Protein AF-A0A497LYQ6-F1 (afdb_monomer_lite)

Structure (mmCIF, N/CA/C/O backbone):
data_AF-A0A497LYQ6-F1
#
_entry.id   AF-A0A497LYQ6-F1
#
loop_
_atom_site.group_PDB
_atom_site.id
_atom_site.type_symbol
_atom_site.label_atom_id
_atom_site.label_alt_id
_atom_site.label_comp_id
_atom_site.label_asym_id
_atom_site.label_entity_id
_atom_site.label_seq_id
_atom_site.pdbx_PDB_ins_code
_atom_site.Cartn_x
_atom_site.Cartn_y
_atom_site.Cartn_z
_atom_site.occupancy
_atom_site.B_iso_or_equiv
_atom_site.auth_seq_id
_atom_site.auth_comp_id
_atom_site.auth_asym_id
_atom_site.auth_atom_id
_atom_site.pdbx_PDB_model_num
ATOM 1 N N . GLU A 1 1 ? 28.931 -5.271 -30.118 1.00 70.31 1 GLU A N 1
ATOM 2 C CA . GLU A 1 1 ? 27.675 -4.510 -30.297 1.00 70.31 1 GLU A CA 1
ATOM 3 C C . GLU A 1 1 ? 26.910 -4.499 -28.975 1.00 70.31 1 GLU A C 1
ATOM 5 O O . GLU A 1 1 ? 27.069 -5.450 -28.216 1.00 70.31 1 GLU A O 1
ATOM 10 N N . LYS A 1 2 ? 26.161 -3.439 -28.647 1.00 85.75 2 LYS A N 1
ATOM 11 C CA . LYS A 1 2 ? 25.306 -3.379 -27.446 1.00 85.75 2 LYS A CA 1
ATOM 12 C C . LYS A 1 2 ? 23.879 -3.059 -27.879 1.00 85.75 2 LYS A C 1
ATOM 14 O O . LYS A 1 2 ? 23.693 -2.204 -28.737 1.00 85.75 2 LYS A O 1
ATOM 19 N N . ILE A 1 3 ? 22.905 -3.722 -27.267 1.00 88.31 3 ILE A N 1
ATOM 20 C CA . ILE A 1 3 ? 21.475 -3.496 -27.492 1.00 88.31 3 ILE A CA 1
ATOM 21 C C . ILE A 1 3 ? 20.908 -2.811 -26.246 1.00 88.31 3 ILE A C 1
ATOM 23 O O . ILE A 1 3 ? 21.278 -3.178 -25.130 1.00 88.31 3 ILE A O 1
ATOM 27 N N . VAL A 1 4 ? 20.036 -1.819 -26.429 1.00 90.06 4 VAL A N 1
ATOM 28 C CA . VAL A 1 4 ? 19.300 -1.168 -25.335 1.00 90.06 4 VAL A CA 1
ATOM 29 C C . VAL A 1 4 ? 17.887 -1.737 -25.306 1.00 90.06 4 VAL A C 1
ATOM 31 O O . VAL A 1 4 ? 17.192 -1.705 -26.318 1.00 90.06 4 VAL A O 1
ATOM 34 N N . ILE A 1 5 ? 17.474 -2.254 -24.150 1.00 90.88 5 ILE A N 1
ATOM 35 C CA . ILE A 1 5 ? 16.124 -2.770 -23.908 1.00 90.88 5 ILE A CA 1
ATOM 36 C C . ILE A 1 5 ? 15.515 -1.947 -22.776 1.00 90.88 5 ILE A C 1
ATOM 38 O O . ILE A 1 5 ? 16.045 -1.934 -21.665 1.00 90.88 5 ILE A O 1
ATOM 42 N N . THR A 1 6 ? 14.402 -1.274 -23.051 1.00 92.56 6 THR A N 1
ATOM 43 C CA . THR A 1 6 ? 13.629 -0.568 -22.024 1.00 92.56 6 THR A CA 1
ATOM 44 C C . THR A 1 6 ? 12.704 -1.561 -21.326 1.00 92.56 6 THR A C 1
ATOM 46 O O . THR A 1 6 ? 11.827 -2.142 -21.962 1.00 92.56 6 THR A O 1
ATOM 49 N N . GLY A 1 7 ? 12.914 -1.777 -20.028 1.00 91.12 7 GLY A N 1
ATOM 50 C CA . GLY A 1 7 ? 12.062 -2.633 -19.201 1.00 91.12 7 GLY A CA 1
ATOM 51 C C . GLY A 1 7 ? 10.886 -1.882 -18.574 1.00 91.12 7 GLY A C 1
ATOM 52 O O . GLY A 1 7 ? 10.889 -0.654 -18.484 1.00 91.12 7 GLY A O 1
ATOM 53 N N . ALA A 1 8 ? 9.898 -2.640 -18.101 1.00 91.00 8 ALA A N 1
ATOM 54 C CA . ALA A 1 8 ? 8.849 -2.120 -17.231 1.00 91.00 8 ALA A CA 1
ATOM 55 C C . ALA A 1 8 ? 9.400 -1.839 -15.814 1.00 91.00 8 ALA A C 1
ATOM 57 O O . ALA A 1 8 ? 10.374 -2.477 -15.397 1.00 91.00 8 ALA A O 1
ATOM 58 N N . PRO A 1 9 ? 8.794 -0.910 -15.054 1.00 89.81 9 PRO A N 1
ATOM 59 C CA . PRO A 1 9 ? 9.186 -0.658 -13.673 1.00 89.81 9 PRO A CA 1
ATOM 60 C C . PRO A 1 9 ? 8.903 -1.870 -12.774 1.00 89.81 9 PRO A C 1
ATOM 62 O O . PRO A 1 9 ? 7.908 -2.574 -12.944 1.00 89.81 9 PRO A O 1
ATOM 65 N N . ILE A 1 10 ? 9.754 -2.075 -11.767 1.00 92.19 10 ILE A N 1
ATOM 66 C CA . ILE A 1 10 ? 9.527 -3.067 -10.710 1.00 92.19 10 ILE A CA 1
ATOM 67 C C . ILE A 1 10 ? 8.616 -2.425 -9.660 1.00 92.19 10 ILE A C 1
ATOM 69 O O . ILE A 1 10 ? 9.054 -1.560 -8.901 1.00 92.19 10 ILE A O 1
ATOM 73 N N . LEU A 1 11 ? 7.345 -2.829 -9.638 1.00 92.06 11 LEU A N 1
ATOM 74 C CA . LEU A 1 11 ? 6.340 -2.348 -8.690 1.00 92.06 11 LEU A CA 1
ATOM 75 C C . LEU A 1 11 ? 5.854 -3.496 -7.807 1.00 92.06 11 LEU A C 1
ATOM 77 O O . LEU A 1 11 ? 5.428 -4.536 -8.305 1.00 92.06 11 LEU A O 1
ATOM 81 N N . TYR A 1 12 ? 5.887 -3.282 -6.493 1.00 94.62 12 TYR A N 1
ATOM 82 C CA . TYR A 1 12 ? 5.316 -4.211 -5.523 1.00 94.62 12 TYR A CA 1
ATOM 83 C C . TYR A 1 12 ? 3.835 -3.904 -5.295 1.00 94.62 12 TYR A C 1
ATOM 85 O O . TYR A 1 12 ? 3.454 -2.748 -5.110 1.00 94.62 12 TYR A O 1
ATOM 93 N N . GLY A 1 13 ? 3.012 -4.952 -5.292 1.00 95.25 13 GLY A N 1
ATOM 94 C CA . GLY A 1 13 ? 1.585 -4.888 -4.988 1.00 95.25 13 GLY A CA 1
ATOM 95 C C . GLY A 1 13 ? 1.248 -5.659 -3.714 1.00 95.25 13 GLY A C 1
ATOM 96 O O . GLY A 1 13 ? 1.891 -6.657 -3.394 1.00 95.25 13 GLY A O 1
ATOM 97 N N . VAL A 1 14 ? 0.217 -5.205 -3.006 1.00 97.00 14 VAL A N 1
ATOM 98 C CA . VAL A 1 14 ? -0.366 -5.875 -1.836 1.00 97.00 14 VAL A CA 1
ATOM 99 C C . VAL A 1 14 ? -1.886 -5.904 -1.989 1.00 97.00 14 VAL A C 1
ATOM 101 O O . VAL A 1 14 ? -2.463 -5.023 -2.627 1.00 97.00 14 VAL A O 1
ATOM 104 N N . THR A 1 15 ? -2.552 -6.903 -1.414 1.00 97.69 15 THR A N 1
ATOM 105 C CA . THR A 1 15 ? -4.017 -6.975 -1.390 1.00 97.69 15 THR A CA 1
ATOM 106 C C . THR A 1 15 ? -4.510 -7.726 -0.156 1.00 97.69 15 THR A C 1
ATOM 108 O O . THR A 1 15 ? -3.744 -8.461 0.466 1.00 97.69 15 THR A O 1
ATOM 111 N N . ILE A 1 16 ? -5.792 -7.563 0.171 1.00 97.94 16 ILE A N 1
ATOM 112 C CA . ILE A 1 16 ? -6.504 -8.398 1.142 1.00 97.94 16 ILE A CA 1
ATOM 113 C C . ILE A 1 16 ? -7.311 -9.426 0.336 1.00 97.94 16 ILE A C 1
ATOM 115 O O . ILE A 1 16 ? -8.187 -9.029 -0.441 1.00 97.94 16 ILE A O 1
ATOM 119 N N . PRO A 1 17 ? -7.034 -10.736 0.463 1.00 97.38 17 PRO A N 1
ATOM 120 C CA . PRO A 1 17 ? -7.831 -11.764 -0.195 1.00 97.38 17 PRO A CA 1
ATOM 121 C C . PRO A 1 17 ? -9.309 -11.672 0.194 1.00 97.38 17 PRO A C 1
ATOM 123 O O . PRO A 1 17 ? -9.646 -11.396 1.342 1.00 97.38 17 PRO A O 1
ATOM 126 N N . LYS A 1 18 ? -10.208 -11.976 -0.749 1.00 96.31 18 LYS A N 1
ATOM 127 C CA . LYS A 1 18 ? -11.666 -11.923 -0.514 1.00 96.31 18 LYS A CA 1
ATOM 128 C C . LYS A 1 18 ? -12.147 -12.856 0.605 1.00 96.31 18 LYS A C 1
ATOM 130 O O . LYS A 1 18 ? -13.237 -12.660 1.123 1.00 96.31 18 LYS A O 1
ATOM 135 N N . ASN A 1 19 ?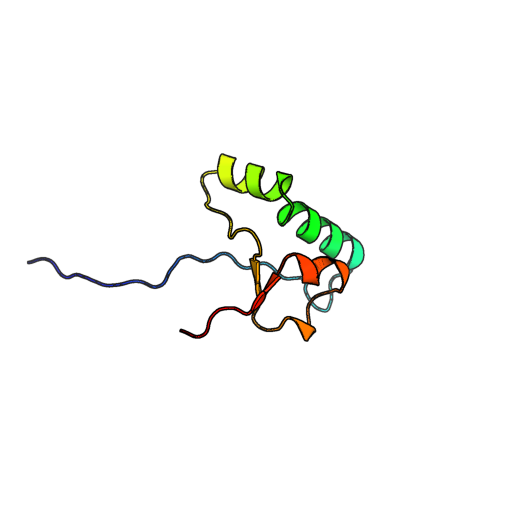 -11.366 -13.884 0.917 1.00 97.50 19 ASN A N 1
ATOM 136 C CA . ASN A 1 19 ? -11.637 -14.891 1.935 1.00 97.50 19 ASN A CA 1
ATOM 137 C C . ASN A 1 19 ? -10.681 -14.782 3.135 1.00 97.50 19 ASN A C 1
ATOM 139 O O . ASN A 1 19 ? -10.456 -15.785 3.807 1.00 97.50 19 ASN A O 1
ATOM 143 N N . ALA A 1 20 ? -10.067 -13.617 3.367 1.00 98.06 20 ALA A N 1
ATOM 144 C CA . ALA A 1 20 ? -9.256 -13.407 4.560 1.00 98.06 20 ALA A CA 1
ATOM 145 C C . ALA A 1 20 ? -10.110 -13.634 5.820 1.00 98.06 20 ALA A C 1
ATOM 147 O O . ALA A 1 20 ? -11.199 -13.080 5.939 1.00 98.06 20 ALA A O 1
ATOM 148 N N . GLU A 1 21 ? -9.615 -14.454 6.747 1.00 98.38 21 GLU A N 1
ATOM 149 C CA . GLU A 1 21 ? -10.321 -14.785 7.996 1.00 98.38 21 GLU A CA 1
ATOM 150 C C . GLU A 1 21 ? -10.377 -13.590 8.963 1.00 98.38 21 GLU A C 1
ATOM 152 O O . GLU A 1 21 ? -11.309 -13.466 9.753 1.00 98.38 21 GLU A O 1
ATOM 157 N N . HIS A 1 22 ? -9.396 -12.693 8.846 1.00 98.25 22 HIS A N 1
ATOM 158 C CA . HIS A 1 22 ? -9.138 -11.554 9.728 1.00 98.25 22 HIS A CA 1
ATOM 159 C C . HIS A 1 22 ? -9.017 -10.272 8.891 1.00 98.25 22 HIS A C 1
ATOM 161 O O . HIS A 1 22 ? -7.921 -9.764 8.641 1.00 98.25 22 HIS A O 1
ATOM 167 N N . VAL A 1 23 ? -10.143 -9.823 8.321 1.00 97.62 23 VAL A N 1
ATOM 168 C CA . VAL A 1 23 ? -10.172 -8.689 7.375 1.00 97.62 23 VAL A CA 1
ATOM 169 C C . VAL A 1 23 ? -9.791 -7.381 8.062 1.00 97.62 23 VAL A C 1
ATOM 171 O O . VAL A 1 23 ? -9.017 -6.612 7.494 1.00 97.62 23 VAL A O 1
ATOM 174 N N . ASP A 1 24 ? -10.293 -7.143 9.271 1.00 98.06 24 ASP A N 1
ATOM 175 C CA . ASP A 1 24 ? -10.073 -5.889 9.995 1.00 98.06 24 ASP A CA 1
ATOM 176 C C . ASP A 1 24 ? -8.592 -5.738 10.380 1.00 98.06 24 ASP A C 1
ATOM 178 O O . ASP A 1 24 ? -7.976 -4.699 10.139 1.00 98.06 24 ASP A O 1
ATOM 182 N N . GLU A 1 25 ? -7.960 -6.817 10.844 1.00 98.56 25 GLU A N 1
ATOM 183 C CA . GLU A 1 25 ? -6.530 -6.850 11.152 1.00 98.56 25 GLU A CA 1
ATOM 184 C C . GLU A 1 25 ? -5.668 -6.696 9.890 1.00 98.56 25 GLU A C 1
ATOM 186 O O . GLU A 1 25 ? -4.614 -6.054 9.919 1.00 98.56 25 GLU A O 1
ATOM 191 N N . ALA A 1 26 ? -6.112 -7.248 8.755 1.00 98.56 26 ALA A N 1
ATOM 192 C CA . ALA A 1 26 ? -5.442 -7.048 7.472 1.00 98.56 26 ALA A CA 1
ATOM 193 C C . ALA A 1 26 ? -5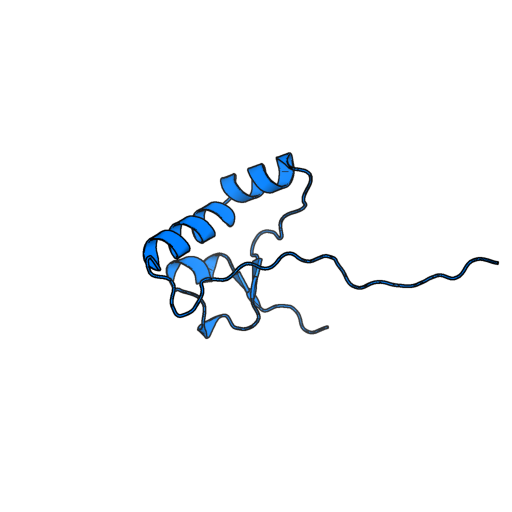.527 -5.583 7.005 1.00 98.56 26 ALA A C 1
ATOM 195 O O . ALA A 1 26 ? -4.552 -5.051 6.463 1.00 98.56 26 ALA A O 1
ATOM 196 N N . VAL A 1 27 ? -6.660 -4.914 7.242 1.00 98.38 27 VAL A N 1
ATOM 197 C CA . VAL A 1 27 ? -6.819 -3.473 6.998 1.00 98.38 27 VAL A CA 1
ATOM 198 C C . VAL A 1 27 ? -5.861 -2.676 7.877 1.00 98.38 27 VAL A C 1
ATOM 200 O O . VAL A 1 27 ? -5.131 -1.831 7.352 1.00 98.38 27 VAL A O 1
ATOM 203 N N . ASP A 1 28 ? -5.792 -2.973 9.175 1.00 98.50 28 ASP A N 1
ATOM 204 C CA . ASP A 1 28 ? -4.883 -2.298 10.108 1.00 98.50 28 ASP A CA 1
ATOM 205 C C . ASP A 1 28 ? -3.412 -2.484 9.721 1.00 98.50 28 ASP A C 1
ATOM 207 O O . ASP A 1 28 ? -2.636 -1.521 9.718 1.00 98.50 28 ASP A O 1
ATOM 211 N N . PHE A 1 29 ? -3.030 -3.693 9.303 1.00 98.56 29 PHE A N 1
ATOM 212 C CA . PHE A 1 29 ? -1.682 -3.977 8.821 1.00 98.56 29 PHE A CA 1
ATOM 213 C C . PHE A 1 29 ? -1.324 -3.135 7.590 1.00 98.56 29 PHE A C 1
ATOM 215 O O . PHE A 1 29 ? -0.281 -2.476 7.563 1.00 98.56 29 PHE A O 1
ATOM 222 N N . ILE A 1 30 ? -2.193 -3.106 6.573 1.00 98.12 30 ILE A N 1
ATOM 223 C CA . ILE A 1 30 ? -1.947 -2.316 5.357 1.00 98.12 30 ILE A CA 1
ATOM 224 C C . ILE A 1 30 ? -1.937 -0.820 5.679 1.00 98.12 30 ILE A C 1
ATOM 226 O O . ILE A 1 30 ? -1.093 -0.088 5.160 1.00 98.12 30 ILE A O 1
ATOM 230 N N . LYS A 1 31 ? -2.815 -0.352 6.570 1.00 98.12 31 LYS A N 1
ATOM 231 C CA . LYS A 1 31 ? -2.836 1.043 7.024 1.00 98.12 31 LYS A CA 1
ATOM 232 C C . LYS A 1 31 ? -1.518 1.438 7.682 1.00 98.12 31 LYS A C 1
ATOM 234 O O . LYS A 1 31 ? -0.978 2.501 7.371 1.00 98.12 31 LYS A O 1
ATOM 239 N N . PHE A 1 32 ? -0.973 0.583 8.549 1.00 98.31 32 PHE A N 1
ATOM 240 C CA . PHE A 1 32 ? 0.343 0.791 9.151 1.00 98.31 32 PHE A CA 1
ATOM 241 C C . PHE A 1 32 ? 1.447 0.796 8.090 1.00 98.31 32 PHE A C 1
ATOM 243 O O . PHE A 1 32 ? 2.250 1.730 8.052 1.00 98.31 32 PHE A O 1
ATOM 250 N N . MET A 1 33 ? 1.454 -0.180 7.182 1.00 97.81 33 MET A N 1
ATOM 251 C CA . MET A 1 33 ? 2.434 -0.264 6.096 1.00 97.81 33 MET A CA 1
ATOM 252 C C . MET A 1 33 ? 2.438 1.002 5.216 1.00 97.81 33 MET A C 1
ATOM 254 O O . MET A 1 33 ? 3.500 1.497 4.841 1.00 97.81 33 MET A O 1
ATOM 258 N N . LEU A 1 34 ? 1.259 1.568 4.929 1.00 97.06 34 LEU A N 1
ATOM 259 C CA . LEU A 1 34 ? 1.078 2.801 4.151 1.00 97.06 34 LEU A CA 1
ATOM 260 C C . LEU A 1 34 ? 1.226 4.091 4.977 1.00 97.06 34 LEU A C 1
ATOM 262 O O . LEU A 1 34 ? 1.133 5.191 4.426 1.00 97.06 34 LEU A O 1
ATOM 266 N N . SER A 1 35 ? 1.444 4.001 6.286 1.00 96.62 35 SER A N 1
ATOM 267 C CA . SER A 1 35 ? 1.690 5.161 7.143 1.00 96.62 35 SER A CA 1
ATOM 268 C C . SER A 1 35 ? 3.091 5.747 6.915 1.00 96.62 35 SER A C 1
ATOM 270 O O . SER A 1 35 ? 3.894 5.234 6.134 1.00 96.62 35 SER A O 1
ATOM 272 N N . LYS A 1 36 ? 3.409 6.858 7.592 1.00 96.00 36 LYS A N 1
ATOM 273 C CA . LYS A 1 36 ? 4.770 7.414 7.573 1.00 96.00 36 LYS A CA 1
ATOM 274 C C . LYS A 1 36 ? 5.788 6.405 8.116 1.00 96.00 36 LYS A C 1
ATOM 276 O O . LYS A 1 36 ? 6.827 6.224 7.493 1.00 96.00 36 LYS A O 1
ATOM 281 N N . ASP A 1 37 ? 5.462 5.733 9.215 1.00 97.31 37 ASP A N 1
ATOM 282 C CA . ASP A 1 37 ? 6.379 4.813 9.889 1.00 97.31 37 ASP A CA 1
ATOM 283 C C . ASP A 1 37 ? 6.616 3.554 9.048 1.00 97.31 37 ASP A C 1
ATOM 285 O O . ASP A 1 37 ? 7.762 3.167 8.829 1.00 97.31 37 ASP A O 1
ATOM 289 N N . GLY A 1 38 ? 5.554 2.988 8.466 1.00 97.25 38 GLY A N 1
ATOM 290 C CA . GLY A 1 38 ? 5.664 1.858 7.539 1.00 97.25 38 GLY A CA 1
ATOM 291 C C . GLY A 1 38 ? 6.519 2.181 6.309 1.00 97.25 38 GLY A C 1
ATOM 292 O O . GLY A 1 38 ? 7.407 1.412 5.942 1.00 97.25 38 GLY A O 1
ATOM 293 N N . ARG A 1 39 ? 6.336 3.367 5.711 1.00 96.75 39 ARG A N 1
ATOM 294 C CA . ARG A 1 39 ? 7.179 3.822 4.591 1.00 96.75 39 ARG A CA 1
ATOM 295 C C . ARG A 1 39 ? 8.635 4.057 4.988 1.00 96.75 39 ARG A C 1
ATOM 297 O O . ARG A 1 39 ? 9.520 3.789 4.175 1.00 96.75 39 ARG A O 1
ATOM 304 N N . ASN A 1 40 ? 8.899 4.542 6.200 1.00 97.44 40 ASN A N 1
ATOM 305 C CA . ASN A 1 40 ? 10.269 4.709 6.686 1.00 97.44 40 ASN A CA 1
ATOM 306 C C . ASN A 1 40 ? 10.976 3.355 6.791 1.00 97.44 40 ASN A C 1
ATOM 308 O O . ASN A 1 40 ? 12.078 3.229 6.275 1.00 97.44 40 ASN A O 1
ATOM 312 N N . ILE A 1 41 ? 10.308 2.327 7.328 1.00 98.19 41 ILE A N 1
ATOM 313 C CA . ILE A 1 41 ? 10.855 0.961 7.389 1.00 98.19 41 ILE A CA 1
ATOM 314 C C . ILE A 1 41 ? 11.200 0.449 5.983 1.00 98.19 41 ILE A C 1
ATOM 316 O O . ILE A 1 41 ? 12.307 -0.028 5.753 1.00 98.19 41 ILE A O 1
ATOM 320 N N . ILE A 1 42 ? 10.289 0.598 5.012 1.00 97.00 42 ILE A N 1
ATOM 321 C CA . ILE A 1 42 ? 10.536 0.194 3.613 1.00 97.00 42 ILE A CA 1
ATOM 322 C C . ILE A 1 42 ? 11.770 0.918 3.039 1.00 97.00 42 ILE A C 1
ATOM 324 O O . ILE A 1 42 ? 12.597 0.296 2.370 1.00 97.00 42 ILE A O 1
ATOM 328 N N . THR A 1 43 ? 11.917 2.209 3.353 1.00 97.25 43 THR A N 1
ATOM 329 C CA . THR A 1 43 ? 13.061 3.039 2.940 1.00 97.25 43 THR A CA 1
ATOM 330 C C . THR A 1 43 ? 14.368 2.574 3.583 1.00 97.25 43 THR A C 1
ATOM 332 O O . THR A 1 43 ? 15.377 2.433 2.895 1.00 97.25 43 THR A O 1
ATOM 335 N N . GLU A 1 44 ? 14.358 2.278 4.882 1.00 98.25 44 GLU A N 1
ATOM 336 C CA . GLU A 1 44 ? 15.506 1.742 5.626 1.00 98.25 44 GLU A CA 1
ATOM 337 C C . GLU A 1 44 ? 15.925 0.356 5.117 1.00 98.25 44 GLU A C 1
ATOM 339 O O . GLU A 1 44 ? 17.112 0.034 5.096 1.00 98.25 44 GLU A O 1
ATOM 344 N N . CYS A 1 45 ? 14.974 -0.438 4.614 1.00 97.44 45 CYS A N 1
ATOM 345 C CA . CYS A 1 45 ? 15.235 -1.701 3.921 1.00 97.44 45 CYS A CA 1
ATOM 346 C C . CYS A 1 45 ? 15.735 -1.532 2.471 1.00 97.44 45 CYS A C 1
ATOM 348 O O . CYS A 1 45 ? 15.885 -2.526 1.758 1.00 97.44 45 CYS A O 1
ATOM 350 N N . GLY A 1 46 ? 15.994 -0.304 2.012 1.00 96.94 46 GLY A N 1
ATOM 351 C CA . GLY A 1 46 ? 16.565 -0.019 0.693 1.00 96.94 46 GLY A CA 1
ATOM 352 C C . GLY A 1 46 ? 15.562 -0.040 -0.461 1.00 96.94 46 GLY A C 1
ATOM 353 O O . GLY A 1 46 ? 15.970 -0.078 -1.622 1.00 96.94 46 GLY A O 1
ATOM 354 N N . GLN A 1 47 ? 14.259 -0.020 -0.172 1.00 96.19 47 GLN A N 1
ATOM 355 C CA . GLN A 1 47 ? 13.215 0.094 -1.189 1.00 96.19 47 GLN A CA 1
ATOM 356 C C . GLN A 1 47 ? 12.619 1.498 -1.199 1.00 96.19 47 GLN A C 1
ATOM 358 O O . GLN A 1 47 ? 12.441 2.117 -0.159 1.00 96.19 47 GLN A O 1
ATOM 363 N N . ASN A 1 48 ? 12.251 1.993 -2.379 1.00 95.12 48 ASN A N 1
ATOM 364 C CA . ASN A 1 48 ? 11.606 3.298 -2.516 1.00 95.12 48 ASN A CA 1
ATOM 365 C C . ASN A 1 48 ? 10.077 3.130 -2.468 1.00 95.12 48 ASN A C 1
ATOM 367 O O . ASN A 1 48 ? 9.496 2.692 -3.466 1.00 95.12 48 ASN A O 1
ATOM 371 N N . PRO A 1 49 ? 9.398 3.460 -1.351 1.00 95.50 49 PRO A N 1
ATOM 372 C CA . PRO A 1 49 ? 7.949 3.350 -1.276 1.00 95.50 49 PRO A CA 1
ATOM 373 C C . PRO A 1 49 ? 7.261 4.400 -2.152 1.00 95.50 49 PRO A C 1
ATOM 375 O O . PRO A 1 49 ? 7.709 5.542 -2.278 1.00 95.50 49 PRO A O 1
ATOM 378 N N . ILE A 1 50 ? 6.100 4.041 -2.696 1.00 93.56 50 ILE A N 1
ATOM 379 C CA . ILE A 1 50 ? 5.243 4.990 -3.411 1.00 93.56 50 ILE A CA 1
ATOM 380 C C . ILE A 1 50 ? 4.617 5.950 -2.392 1.00 93.56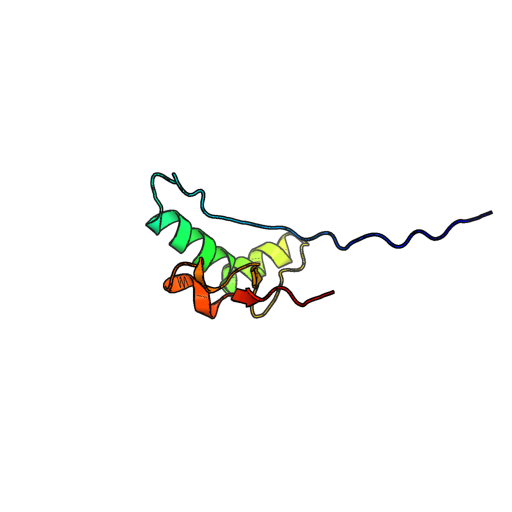 50 ILE A C 1
ATOM 382 O O . ILE A 1 50 ? 3.967 5.533 -1.433 1.00 93.56 50 ILE A O 1
ATOM 386 N N . SER A 1 51 ? 4.819 7.250 -2.597 1.00 90.88 51 SER A N 1
ATOM 387 C CA . SER A 1 51 ? 4.433 8.314 -1.666 1.00 90.88 51 SER A CA 1
ATOM 388 C C . SER A 1 51 ? 3.847 9.512 -2.434 1.00 90.88 51 SER A C 1
ATOM 390 O O . SER A 1 51 ? 4.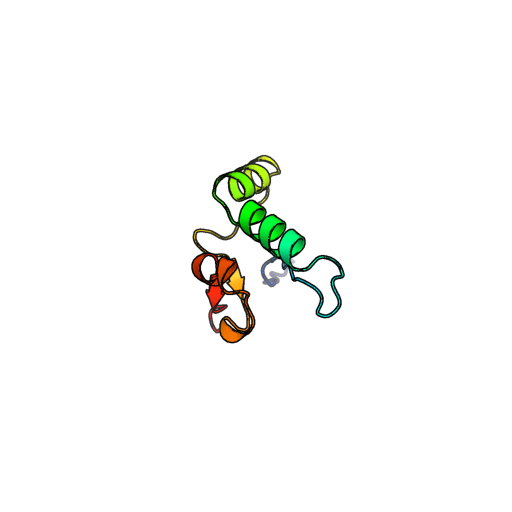253 9.747 -3.575 1.00 90.88 51 SER A O 1
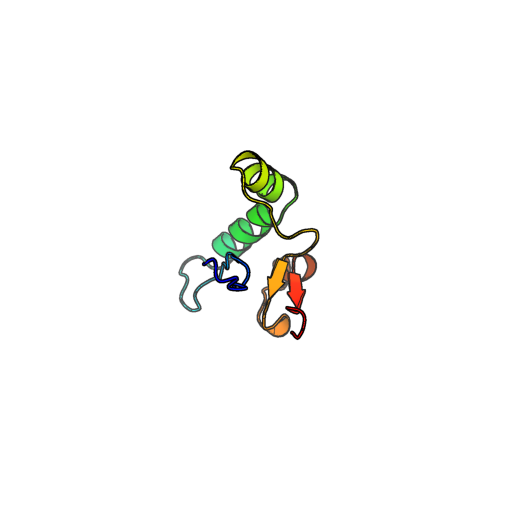ATOM 392 N N . PRO A 1 52 ? 2.880 10.272 -1.877 1.00 90.88 52 PRO A N 1
ATOM 393 C CA . PRO A 1 52 ? 2.251 10.102 -0.559 1.00 90.88 52 PRO A CA 1
ATOM 394 C C . PRO A 1 52 ? 1.153 9.029 -0.511 1.00 90.88 52 PRO A C 1
ATOM 396 O O . PRO A 1 52 ? 0.759 8.623 0.578 1.00 90.88 52 PRO A O 1
ATOM 399 N N . LYS A 1 53 ? 0.663 8.574 -1.670 1.00 95.44 53 LYS A N 1
ATOM 400 C CA . LYS A 1 53 ? -0.414 7.581 -1.793 1.00 95.44 53 LYS A CA 1
ATOM 401 C C . LYS A 1 53 ? 0.006 6.442 -2.719 1.00 95.44 53 LYS A C 1
ATOM 403 O O . LYS A 1 53 ? 0.576 6.715 -3.778 1.00 95.44 53 LYS A O 1
ATOM 408 N N . ALA A 1 54 ? -0.292 5.204 -2.335 1.00 96.31 54 ALA A N 1
ATOM 409 C CA . ALA A 1 54 ? -0.060 4.021 -3.164 1.00 96.31 54 ALA A CA 1
ATOM 410 C C . ALA A 1 54 ? -1.024 3.980 -4.360 1.00 96.31 54 ALA A C 1
ATOM 412 O O . ALA A 1 54 ? -2.052 4.655 -4.356 1.00 96.31 54 ALA A O 1
ATOM 413 N N . TYR A 1 55 ? -0.697 3.201 -5.388 1.00 96.38 55 TYR A N 1
ATOM 414 C CA . TYR A 1 55 ? -1.592 3.008 -6.528 1.00 96.38 55 TYR A CA 1
ATOM 415 C C . TYR A 1 55 ? -2.616 1.900 -6.263 1.00 96.38 55 TYR A C 1
ATOM 417 O O . TYR A 1 55 ? -2.319 0.925 -5.577 1.00 96.38 55 TYR A O 1
ATOM 425 N N . THR A 1 56 ? -3.803 2.038 -6.847 1.00 96.00 56 THR A N 1
ATOM 426 C CA . THR A 1 56 ? -4.823 0.987 -6.938 1.00 96.00 56 THR A CA 1
ATOM 427 C C . THR A 1 56 ? -5.471 1.017 -8.320 1.00 96.00 56 THR A C 1
ATOM 429 O O . THR A 1 56 ? -5.582 2.075 -8.940 1.00 96.00 56 THR A O 1
ATOM 432 N N . ASP A 1 57 ? -5.871 -0.151 -8.803 1.00 94.06 57 ASP A N 1
ATOM 433 C CA . ASP A 1 57 ? -6.657 -0.340 -10.020 1.00 94.06 57 ASP A CA 1
ATOM 434 C C . ASP A 1 57 ? -8.113 0.121 -9.850 1.00 94.06 57 ASP A C 1
ATOM 436 O O . ASP A 1 57 ? -8.710 0.614 -10.802 1.00 94.06 57 ASP A O 1
ATOM 440 N N . ASP A 1 58 ? -8.675 0.010 -8.641 1.00 95.00 58 ASP A N 1
ATOM 441 C CA . ASP A 1 58 ? -10.066 0.369 -8.368 1.00 95.00 58 ASP A CA 1
ATOM 442 C C . ASP A 1 58 ? -10.270 0.877 -6.929 1.00 95.00 58 ASP A C 1
ATOM 444 O O . ASP A 1 58 ? -10.431 0.111 -5.976 1.00 95.00 58 ASP A O 1
ATOM 448 N N . VAL A 1 59 ? -10.351 2.205 -6.781 1.00 95.38 59 VAL A N 1
ATOM 449 C CA . VAL A 1 59 ? -10.588 2.883 -5.491 1.00 95.38 59 VAL A CA 1
ATOM 450 C C . VAL A 1 59 ? -11.926 2.474 -4.856 1.00 95.38 59 VAL A C 1
ATOM 452 O O . VA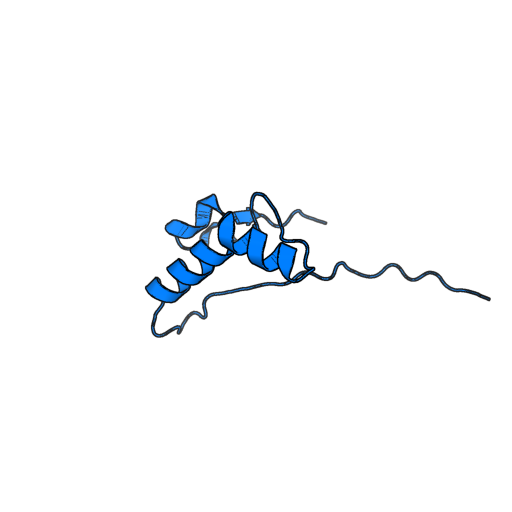L A 1 59 ? -12.058 2.504 -3.630 1.00 95.38 59 VAL A O 1
ATOM 455 N N . SER A 1 60 ? -12.928 2.072 -5.648 1.00 95.38 60 SER A N 1
ATOM 456 C CA . SER A 1 60 ? -14.246 1.686 -5.124 1.00 95.38 60 SER A CA 1
ATOM 457 C C . SER A 1 60 ? -14.207 0.377 -4.332 1.00 95.38 60 SER A C 1
ATOM 459 O O . SER A 1 60 ? -15.044 0.165 -3.454 1.00 95.38 60 SER A O 1
ATOM 461 N N . ARG A 1 61 ? -13.201 -0.466 -4.593 1.00 95.50 61 ARG A N 1
ATOM 462 C CA . ARG A 1 61 ? -12.999 -1.772 -3.951 1.00 95.50 61 ARG A CA 1
ATOM 463 C C . ARG A 1 61 ? -12.081 -1.719 -2.732 1.00 95.50 61 ARG A C 1
ATOM 465 O O . ARG A 1 61 ? -11.842 -2.754 -2.112 1.00 95.50 61 ARG A O 1
ATOM 472 N N . ILE A 1 62 ? -11.574 -0.538 -2.389 1.00 97.25 62 ILE A N 1
ATOM 473 C CA . ILE A 1 62 ? -10.706 -0.325 -1.232 1.00 97.25 62 ILE A CA 1
ATOM 474 C C . ILE A 1 62 ? -11.556 -0.063 0.027 1.00 97.25 62 ILE A C 1
ATOM 476 O O . ILE A 1 62 ? -12.475 0.764 -0.032 1.00 97.25 62 ILE A O 1
ATOM 480 N N . PRO A 1 63 ? -11.253 -0.721 1.169 1.00 97.06 63 PRO A N 1
ATOM 481 C CA . PRO A 1 63 ? -11.870 -0.425 2.463 1.00 97.06 63 PRO A CA 1
ATOM 482 C C . PRO A 1 63 ? -11.813 1.064 2.807 1.00 97.06 63 PRO A C 1
ATOM 484 O O . PRO A 1 63 ? -10.852 1.758 2.463 1.00 97.06 63 PRO A O 1
ATOM 487 N N . GLN A 1 64 ? -12.848 1.578 3.473 1.00 97.00 64 GLN A N 1
ATOM 488 C CA . GLN A 1 64 ? -13.016 3.017 3.689 1.00 97.00 64 GLN A CA 1
ATOM 489 C C . GLN A 1 64 ? -11.833 3.635 4.453 1.00 97.00 64 GLN A C 1
ATOM 491 O O . GLN A 1 64 ? -11.419 4.752 4.150 1.00 97.00 64 GLN A O 1
ATOM 496 N N . GLU A 1 65 ? -11.245 2.876 5.372 1.00 97.00 65 GLU A N 1
ATOM 497 C CA . GLU A 1 65 ? -10.094 3.205 6.214 1.00 97.00 65 GLU A CA 1
ATOM 498 C C . GLU A 1 65 ? -8.801 3.410 5.413 1.00 97.00 65 GLU A C 1
ATOM 500 O O . GLU A 1 65 ? -7.878 4.075 5.887 1.00 97.00 65 GLU A O 1
ATOM 505 N N . LEU A 1 66 ? -8.727 2.837 4.206 1.00 97.56 66 LEU A N 1
ATOM 506 C CA . LEU A 1 66 ? -7.549 2.857 3.339 1.00 97.56 66 LEU A CA 1
ATOM 507 C C . LEU A 1 66 ? -7.682 3.829 2.160 1.00 97.56 66 LEU A C 1
ATOM 509 O O . LEU A 1 66 ? -6.677 4.132 1.517 1.00 97.56 66 LEU A O 1
ATOM 513 N N . LYS A 1 67 ? -8.881 4.357 1.875 1.00 96.56 67 LYS A N 1
ATOM 514 C CA . LYS A 1 67 ? -9.122 5.226 0.704 1.00 96.56 67 LYS A CA 1
ATOM 515 C C . LYS A 1 67 ? -8.249 6.482 0.689 1.00 96.56 67 LYS A C 1
ATOM 517 O O . LYS A 1 67 ? -7.810 6.912 -0.375 1.00 96.56 67 LYS A O 1
ATOM 522 N N . ASP A 1 68 ? -7.921 7.030 1.856 1.00 96.06 68 ASP A N 1
ATOM 523 C CA . ASP A 1 68 ? -7.050 8.206 1.949 1.00 96.06 68 ASP A CA 1
ATOM 524 C C . ASP A 1 68 ? -5.579 7.903 1.632 1.00 96.06 68 ASP A C 1
ATOM 526 O O . ASP A 1 68 ? -4.830 8.817 1.277 1.00 96.06 68 ASP A O 1
ATOM 530 N N . TYR A 1 69 ? -5.175 6.631 1.670 1.00 96.94 69 TYR A N 1
ATOM 531 C CA . TYR A 1 69 ? -3.804 6.179 1.425 1.00 96.94 69 TYR A CA 1
ATOM 532 C C . TYR A 1 69 ? -3.540 5.768 -0.027 1.00 96.94 69 TYR A C 1
ATOM 534 O O . TYR A 1 69 ? -2.395 5.466 -0.372 1.00 96.94 69 TYR A O 1
ATOM 542 N N . VAL A 1 70 ? -4.561 5.772 -0.890 1.00 97.12 70 VAL A N 1
ATOM 543 C CA . VAL A 1 70 ? -4.457 5.292 -2.274 1.00 97.12 70 VAL A CA 1
ATOM 544 C C . VAL A 1 70 ? -4.877 6.342 -3.302 1.00 97.12 70 VAL A C 1
ATOM 546 O O . VAL A 1 70 ? -5.611 7.288 -3.015 1.00 97.12 70 VAL A O 1
ATOM 549 N N . LYS A 1 71 ? -4.388 6.181 -4.528 1.00 96.50 71 LYS A N 1
ATOM 550 C CA . LYS A 1 71 ? -4.782 6.931 -5.723 1.00 96.50 71 LYS A CA 1
ATOM 551 C C . LYS A 1 71 ? -4.915 5.970 -6.910 1.00 96.50 71 LYS A C 1
ATOM 553 O O . LYS A 1 71 ? -4.256 4.930 -6.900 1.00 96.50 71 LYS A O 1
ATOM 558 N N . PRO A 1 72 ? -5.717 6.304 -7.934 1.00 95.62 72 PRO A N 1
ATOM 559 C CA . PRO A 1 72 ? -5.769 5.510 -9.154 1.00 95.62 72 PRO A CA 1
ATOM 560 C C . PRO A 1 72 ? -4.377 5.329 -9.762 1.00 95.62 72 PRO A C 1
ATOM 562 O O . PRO A 1 72 ? -3.551 6.250 -9.728 1.00 95.62 72 PRO A O 1
ATOM 565 N N . LEU A 1 73 ? -4.114 4.140 -10.299 1.00 91.25 73 LEU A N 1
ATOM 566 C CA . LEU A 1 73 ? -2.957 3.905 -11.153 1.00 91.25 73 LEU A CA 1
ATOM 567 C C . LEU A 1 73 ? -3.063 4.841 -12.375 1.00 91.25 73 LEU A C 1
ATOM 569 O O . LEU A 1 73 ? -4.125 4.879 -12.996 1.00 91.25 73 LEU A O 1
ATOM 573 N N . PRO A 1 74 ? -2.027 5.635 -12.703 1.00 84.31 74 PRO A N 1
ATOM 574 C CA . PRO A 1 74 ? -2.061 6.488 -13.881 1.00 84.31 74 PRO A CA 1
ATOM 575 C C . PRO A 1 74 ? -2.211 5.631 -15.139 1.00 84.31 74 PRO A C 1
ATOM 577 O O . PRO A 1 74 ? -1.578 4.580 -15.254 1.00 84.31 74 PRO A O 1
ATOM 580 N N . GLU A 1 75 ? -3.044 6.095 -16.067 1.00 75.62 75 GLU A N 1
ATOM 581 C CA . GLU A 1 75 ? -3.102 5.529 -17.412 1.00 75.62 75 GLU A CA 1
ATOM 582 C C . GLU A 1 75 ? -1.734 5.729 -18.084 1.00 75.62 75 GLU A C 1
ATOM 584 O O . GLU A 1 75 ? -1.112 6.788 -17.937 1.00 75.62 75 GLU A O 1
ATOM 589 N N . GLY A 1 76 ? -1.233 4.663 -18.713 1.00 58.75 76 GLY A N 1
ATOM 590 C CA . GLY A 1 76 ? 0.056 4.641 -19.408 1.00 58.75 76 GLY A CA 1
ATOM 591 C C . GLY A 1 76 ? -0.008 5.249 -20.798 1.00 58.75 76 GLY A C 1
ATOM 592 O O . GLY A 1 76 ? -1.093 5.189 -21.417 1.00 58.75 76 GLY A O 1
#

Foldseek 3Di:
DDDDDDDDDDDDDDDDDPPHPCVVVVLVVVLCCLDPNVQVVCVVVVHHDDPDADEDCDLVPDDPSRSVRYDHDDDD

pLDDT: mean 94.51, std 6.27, range [58.75, 98.56]

Radius of gyration: 15.25 Å; chains: 1; bounding box: 42×25×41 Å

Secondary structure (DSSP, 8-state):
-----PPPP--------TT-S-HHHHHHHHHHHTSHHHHHHHHHTT-----SSEEES-GGGS-GGGGGGEEEPPP-

Sequence (76 aa):
EKIVITGAPILYGVTIPKNAEHVDEAVDFIKFMLSKDGRNIITECGQNPISPKAYTDDVSRIPQELKDYVKPLPEG